Protein AF-R5J161-F1 (afdb_monomer)

Sequence (101 aa):
MKETLENVMLMGLGAMVMTSEKAKDLKEELLQKGEEAYKQGQALNEELKHNIKEKMKDNITVTVEKADLTKEELADKINELSEEDKKEILKLLKANKKKDA

Radius of gyration: 34.96 Å; Cα contacts (8 Å, |Δi|>4): 3; chains: 1; bounding box: 66×42×91 Å

Mean predicted aligned error: 19.28 Å

Foldseek 3Di:
DVVVVVVVVVVVVVVVVVCVVVVVVVVVVVVVVVVVVVVVVV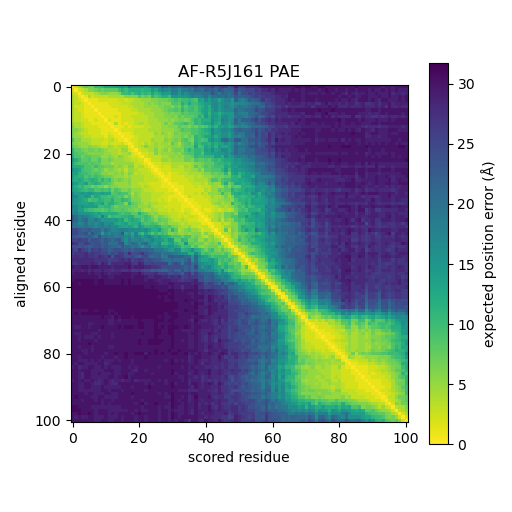VVVVVVVVVCVVVVVVPPPDDPPPCVVDPVNVVVVLVPDDPVVVVVVVVVVVVVVVVVD

Secondary structure (DSSP, 8-state):
-HHHHHHHHHHHHHHHHHHHHHHHHHHHHHHHHHHHHHHHHHHHHHHHHHHHHHHHHHS--S--------HHHHHHHHHHS-HHHHHHHHHHHHHHHTT--

pLDDT: mean 71.48, std 14.93, range [39.09, 92.31]

Structure (mmCIF, N/CA/C/O backbone):
data_AF-R5J161-F1
#
_entry.id   AF-R5J161-F1
#
loop_
_atom_site.group_PDB
_atom_site.id
_atom_site.type_symbol
_atom_site.label_atom_id
_atom_site.label_alt_id
_atom_site.label_comp_id
_atom_site.label_asym_id
_atom_site.label_entity_id
_atom_site.label_seq_id
_atom_site.pdbx_PDB_ins_code
_atom_site.Cartn_x
_atom_site.Cartn_y
_atom_site.Cartn_z
_atom_site.occupancy
_atom_site.B_iso_or_equiv
_atom_site.auth_seq_id
_atom_site.auth_comp_id
_atom_site.auth_asym_id
_atom_site.auth_atom_id
_atom_site.pdbx_PDB_model_num
ATOM 1 N N . MET A 1 1 ? 29.286 -10.929 -40.517 1.00 63.03 1 MET A N 1
ATOM 2 C CA . MET A 1 1 ? 29.217 -11.596 -39.192 1.00 63.03 1 MET A CA 1
ATOM 3 C C . MET A 1 1 ? 29.769 -10.727 -38.058 1.00 63.03 1 MET A C 1
ATOM 5 O O . MET A 1 1 ? 29.057 -10.580 -37.078 1.00 63.03 1 MET A O 1
ATOM 9 N N . LYS A 1 2 ? 30.968 -10.120 -38.160 1.00 70.94 2 LYS A N 1
ATOM 10 C CA . LYS A 1 2 ? 31.502 -9.228 -37.101 1.00 70.94 2 LYS A CA 1
ATOM 11 C C . LYS A 1 2 ? 30.647 -7.977 -36.835 1.00 70.94 2 LYS A C 1
ATOM 13 O O . LYS A 1 2 ? 30.324 -7.719 -35.685 1.00 70.94 2 LYS A O 1
ATOM 18 N N . GLU A 1 3 ? 30.214 -7.276 -37.883 1.00 72.94 3 GLU A N 1
ATOM 19 C CA . GLU A 1 3 ? 29.407 -6.046 -37.751 1.00 72.94 3 GLU A CA 1
ATOM 20 C C . GLU A 1 3 ? 28.065 -6.277 -37.043 1.00 72.94 3 GLU A C 1
ATOM 22 O O . GLU A 1 3 ? 27.586 -5.430 -36.303 1.00 72.94 3 GLU A O 1
ATOM 27 N N . THR A 1 4 ? 27.463 -7.457 -37.208 1.00 86.62 4 THR A N 1
ATOM 28 C CA . THR A 1 4 ? 26.209 -7.809 -36.531 1.00 86.62 4 THR A CA 1
ATOM 29 C C . THR A 1 4 ? 26.397 -7.931 -35.020 1.00 86.62 4 THR A C 1
ATOM 31 O O . THR A 1 4 ? 25.539 -7.485 -34.267 1.00 86.62 4 THR A O 1
ATOM 34 N N . LEU A 1 5 ? 27.515 -8.505 -34.565 1.00 90.12 5 LEU A N 1
ATOM 35 C CA . LEU A 1 5 ? 27.804 -8.639 -33.137 1.00 90.12 5 LEU A CA 1
ATOM 36 C C . LEU A 1 5 ? 28.129 -7.282 -32.503 1.00 90.12 5 LEU A C 1
ATOM 38 O O . LEU A 1 5 ? 27.630 -6.983 -31.422 1.00 90.12 5 LEU A O 1
ATOM 42 N N . GLU A 1 6 ? 28.916 -6.456 -33.193 1.00 90.06 6 GLU A N 1
ATOM 43 C CA . GLU A 1 6 ? 29.225 -5.088 -32.764 1.00 90.06 6 GLU A CA 1
ATOM 44 C C . GLU A 1 6 ? 27.950 -4.240 -32.658 1.00 90.06 6 GLU A C 1
ATOM 46 O O . GLU A 1 6 ? 27.709 -3.612 -31.628 1.00 90.06 6 GLU A O 1
ATOM 51 N N . ASN A 1 7 ? 27.060 -4.331 -33.649 1.00 92.31 7 ASN A N 1
ATOM 52 C CA . ASN A 1 7 ? 25.763 -3.659 -33.614 1.00 92.31 7 ASN A CA 1
ATOM 53 C C . ASN A 1 7 ? 24.873 -4.159 -32.468 1.00 92.31 7 ASN A C 1
ATOM 55 O O . ASN A 1 7 ? 24.248 -3.345 -31.797 1.00 92.31 7 ASN A O 1
ATOM 59 N N . VAL A 1 8 ? 24.834 -5.467 -32.189 1.00 91.56 8 VAL A N 1
ATOM 60 C CA . VAL A 1 8 ? 24.072 -6.017 -31.051 1.00 91.56 8 VAL A CA 1
ATOM 61 C C . VAL A 1 8 ? 24.637 -5.531 -29.714 1.00 91.56 8 VAL A C 1
ATOM 63 O O . VAL A 1 8 ? 23.867 -5.192 -28.817 1.00 91.56 8 VAL A O 1
ATOM 66 N N . MET A 1 9 ? 25.963 -5.442 -29.574 1.00 90.38 9 MET A N 1
ATOM 67 C CA . MET A 1 9 ? 26.591 -4.887 -28.371 1.00 90.38 9 MET A CA 1
ATOM 68 C C . MET A 1 9 ? 26.252 -3.403 -28.193 1.00 90.38 9 MET A C 1
ATOM 70 O O . MET A 1 9 ? 25.841 -3.002 -27.106 1.00 90.38 9 MET A O 1
ATOM 74 N N . LEU A 1 10 ? 26.348 -2.600 -29.256 1.00 92.19 10 LEU A N 1
ATOM 75 C CA . LEU A 1 10 ? 25.993 -1.177 -29.230 1.00 92.19 10 LEU A CA 1
ATOM 76 C C . LEU A 1 10 ? 24.505 -0.958 -28.925 1.00 92.19 10 LEU A C 1
ATOM 78 O O . LEU A 1 10 ? 24.162 -0.100 -28.114 1.00 92.19 10 LEU A O 1
ATOM 82 N N . MET A 1 11 ? 23.622 -1.773 -29.507 1.00 91.94 11 MET A N 1
ATOM 83 C CA . MET A 1 11 ? 22.191 -1.773 -29.191 1.00 91.94 11 MET A CA 1
ATOM 84 C C . MET A 1 11 ? 21.934 -2.155 -27.729 1.00 91.94 11 MET A C 1
ATOM 86 O O . MET A 1 11 ? 21.107 -1.525 -27.074 1.00 91.94 11 MET A O 1
ATOM 90 N N . GLY A 1 12 ? 22.661 -3.141 -27.194 1.00 91.44 12 GLY A N 1
ATOM 91 C CA . GLY A 1 12 ? 22.580 -3.534 -25.787 1.00 91.44 12 GLY A CA 1
ATOM 92 C C . GLY A 1 12 ? 22.994 -2.410 -24.835 1.00 91.44 12 GLY A C 1
ATOM 93 O O . GLY A 1 12 ? 22.298 -2.148 -23.855 1.00 91.44 12 GLY A O 1
ATOM 94 N N . LEU A 1 13 ? 24.075 -1.692 -25.153 1.00 89.38 13 LEU A N 1
ATOM 95 C CA . LEU A 1 13 ? 24.510 -0.519 -24.388 1.00 89.38 13 LEU A CA 1
ATOM 96 C C . LEU A 1 13 ? 23.486 0.623 -24.470 1.00 89.38 13 LEU A C 1
ATOM 98 O O . LEU A 1 13 ? 23.128 1.196 -23.442 1.00 89.38 13 LEU A O 1
ATOM 102 N N . GLY A 1 14 ? 22.957 0.906 -25.664 1.00 87.00 14 GLY A N 1
ATOM 103 C CA . GLY A 1 14 ? 21.903 1.904 -25.858 1.00 87.00 14 GLY A CA 1
ATOM 104 C C . GLY A 1 14 ? 20.629 1.583 -25.069 1.00 87.00 14 GLY A C 1
ATOM 105 O O . GLY A 1 14 ? 20.075 2.459 -24.407 1.00 87.00 14 GLY A O 1
ATOM 106 N N . ALA A 1 15 ? 20.203 0.317 -25.056 1.00 89.12 15 ALA A N 1
ATOM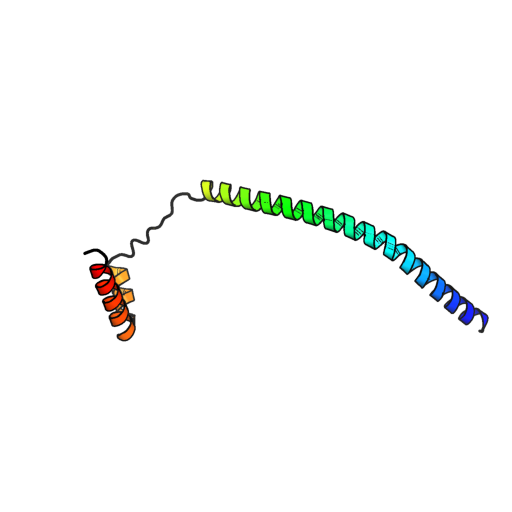 107 C CA . ALA A 1 15 ? 19.039 -0.138 -24.297 1.00 89.12 15 ALA A CA 1
ATOM 108 C C . ALA A 1 15 ? 19.218 0.026 -22.778 1.00 89.12 15 ALA A C 1
ATOM 110 O O . ALA A 1 15 ? 18.272 0.408 -22.086 1.00 89.12 15 ALA A O 1
ATOM 111 N N . MET A 1 16 ? 20.422 -0.223 -22.250 1.00 84.00 16 MET A N 1
ATOM 112 C CA . MET A 1 16 ? 20.722 -0.023 -20.827 1.00 84.00 16 MET A CA 1
ATOM 113 C C . MET A 1 16 ? 20.696 1.453 -20.434 1.00 84.00 16 MET A C 1
ATOM 115 O O . MET A 1 16 ? 20.096 1.794 -19.415 1.00 84.00 16 MET A O 1
ATOM 119 N N . VAL A 1 17 ? 21.299 2.332 -21.243 1.00 85.75 17 VAL A N 1
ATOM 120 C CA . VAL A 1 17 ? 21.259 3.784 -21.001 1.00 85.75 17 VAL A CA 1
ATOM 121 C C . VAL A 1 17 ? 19.816 4.279 -21.030 1.00 85.75 17 VAL A C 1
ATOM 123 O O . VAL A 1 17 ? 19.371 4.896 -20.068 1.00 85.75 17 VAL A O 1
ATOM 126 N N . MET A 1 18 ? 19.050 3.907 -22.058 1.00 78.12 18 MET A N 1
ATOM 127 C CA . MET A 1 18 ? 17.655 4.329 -22.210 1.00 78.12 18 MET A CA 1
ATOM 128 C C . MET A 1 18 ? 16.757 3.810 -21.073 1.00 78.12 18 MET A C 1
ATOM 130 O O . MET A 1 18 ? 15.826 4.494 -20.647 1.00 78.12 18 MET A O 1
ATOM 134 N N . THR A 1 19 ? 17.045 2.611 -20.556 1.00 81.38 19 THR A N 1
ATOM 135 C CA . THR A 1 19 ? 16.356 2.041 -19.388 1.00 81.38 19 THR A CA 1
ATOM 136 C C . THR A 1 19 ? 16.732 2.785 -18.109 1.00 81.38 19 THR A C 1
ATOM 138 O O . THR A 1 19 ? 15.857 3.068 -17.300 1.00 81.38 19 THR A O 1
ATOM 141 N N . SER A 1 20 ? 18.008 3.134 -17.926 1.00 76.19 20 SER A N 1
ATOM 142 C CA . SER A 1 20 ? 18.489 3.897 -16.767 1.00 76.19 20 SER A CA 1
ATOM 143 C C . SER A 1 20 ? 17.923 5.321 -16.734 1.00 76.19 20 SER A C 1
ATOM 145 O O . SER A 1 20 ? 17.464 5.779 -15.688 1.00 76.19 20 SER A O 1
ATOM 147 N N . GLU A 1 21 ? 17.889 6.003 -17.883 1.00 76.50 21 GLU A N 1
ATOM 148 C CA . GLU A 1 21 ? 17.291 7.335 -18.021 1.00 76.50 21 GLU A CA 1
ATOM 149 C C . GLU A 1 21 ? 15.791 7.295 -17.714 1.00 76.50 21 GLU A C 1
ATOM 151 O O . GLU A 1 21 ? 15.333 7.981 -16.802 1.00 76.50 21 GLU A O 1
ATOM 156 N N . LYS A 1 22 ? 15.038 6.398 -18.366 1.00 78.31 22 LYS A N 1
ATOM 157 C CA . LYS A 1 22 ? 13.603 6.234 -18.087 1.00 78.31 22 LYS A CA 1
ATOM 158 C C . LYS A 1 22 ? 13.316 5.785 -16.652 1.00 78.31 22 LYS A C 1
ATOM 160 O O . LYS A 1 22 ? 12.264 6.123 -16.121 1.00 78.31 22 LYS A O 1
ATOM 165 N N . ALA A 1 23 ? 14.214 5.035 -16.011 1.00 73.19 23 ALA A N 1
ATOM 166 C CA . ALA A 1 23 ? 14.030 4.580 -14.633 1.00 73.19 23 ALA A CA 1
ATOM 167 C C . ALA A 1 23 ? 14.102 5.724 -13.611 1.00 73.19 23 ALA A C 1
ATOM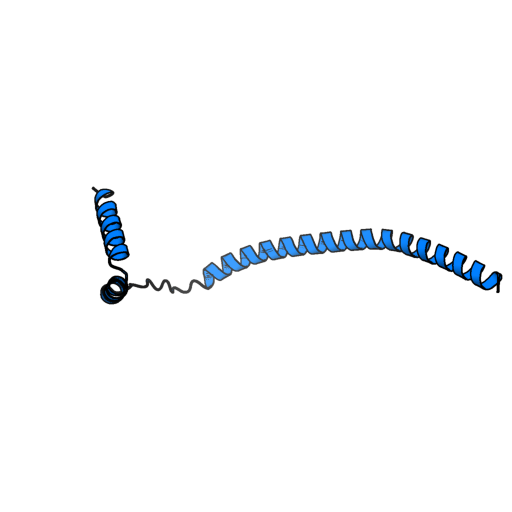 169 O O . ALA A 1 23 ? 13.434 5.644 -12.579 1.00 73.19 23 ALA A O 1
ATOM 170 N N . LYS A 1 24 ? 14.880 6.784 -13.873 1.00 76.69 24 LYS A N 1
ATOM 171 C CA . LYS A 1 24 ? 14.900 7.973 -13.005 1.00 76.69 24 LYS A CA 1
ATOM 172 C C . LYS A 1 24 ? 13.587 8.741 -13.079 1.00 76.69 24 LYS A C 1
ATOM 174 O O . LYS A 1 24 ? 12.988 8.982 -12.035 1.00 76.69 24 LYS A O 1
ATOM 179 N N . ASP A 1 25 ? 13.125 9.035 -14.287 1.00 80.12 25 ASP A N 1
ATOM 180 C CA . ASP A 1 25 ? 11.878 9.776 -14.493 1.00 80.12 25 ASP A CA 1
ATOM 181 C C . ASP A 1 25 ? 10.680 8.989 -13.938 1.00 80.12 25 ASP A C 1
ATOM 183 O O . ASP A 1 25 ? 9.844 9.523 -13.210 1.00 80.12 25 ASP A O 1
ATOM 187 N N . LEU A 1 26 ? 10.654 7.673 -14.180 1.00 80.00 26 LEU A N 1
ATOM 188 C CA . LEU A 1 26 ? 9.620 6.788 -13.646 1.00 80.00 26 LEU A CA 1
ATOM 189 C C . LEU A 1 26 ? 9.631 6.741 -12.112 1.00 80.00 26 LEU A C 1
ATOM 191 O O . LEU A 1 26 ? 8.575 6.652 -11.493 1.00 80.00 26 LEU A O 1
ATOM 195 N N . LYS A 1 27 ? 10.807 6.799 -11.476 1.00 77.62 27 LYS A N 1
ATOM 196 C CA . LYS A 1 27 ? 10.914 6.815 -10.011 1.00 77.62 27 LYS A CA 1
ATOM 197 C C . LYS A 1 27 ? 10.257 8.060 -9.420 1.00 77.62 27 LYS A C 1
ATOM 199 O O . LYS A 1 27 ? 9.558 7.942 -8.416 1.00 77.62 27 LYS A O 1
ATOM 204 N N . GLU A 1 28 ? 10.492 9.229 -10.006 1.00 84.44 28 GLU A N 1
ATOM 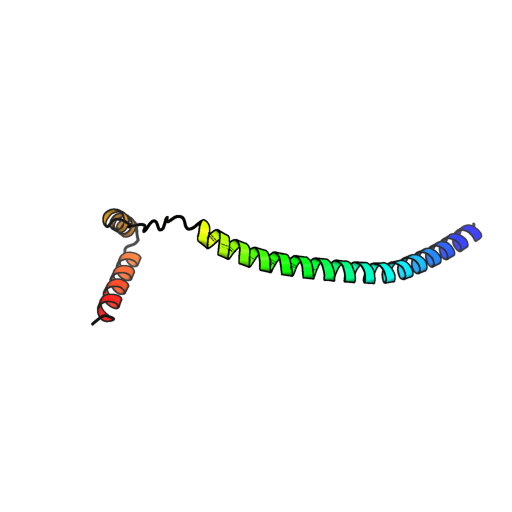205 C CA . GLU A 1 28 ? 9.888 10.479 -9.532 1.00 84.44 28 GLU A CA 1
ATOM 206 C C . GLU A 1 28 ? 8.371 10.484 -9.748 1.00 84.44 28 GLU A C 1
ATOM 208 O O . GLU A 1 28 ? 7.629 10.830 -8.830 1.00 84.44 28 GLU A O 1
ATOM 213 N N . GLU A 1 29 ? 7.898 9.995 -10.897 1.00 82.81 29 GLU A N 1
ATOM 214 C CA . GLU A 1 29 ? 6.464 9.862 -11.179 1.00 82.81 29 GLU A CA 1
ATOM 215 C C . GLU A 1 29 ? 5.774 8.883 -10.210 1.00 82.81 29 GLU 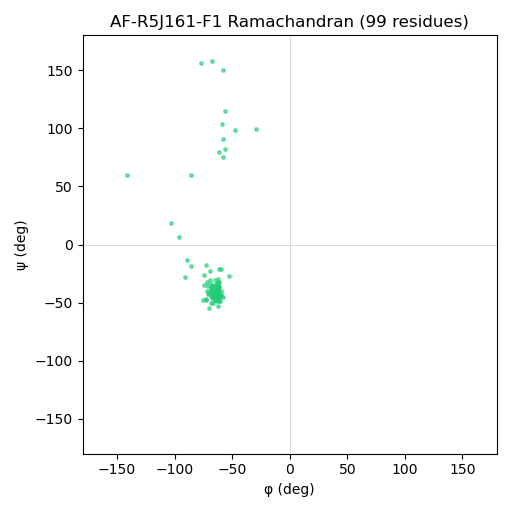A C 1
ATOM 217 O O . GLU A 1 29 ? 4.687 9.161 -9.700 1.00 82.81 29 GLU A O 1
ATOM 222 N N . LEU A 1 30 ? 6.409 7.744 -9.909 1.00 84.56 30 LEU A N 1
ATOM 223 C CA . LEU A 1 30 ? 5.901 6.777 -8.932 1.00 84.56 30 LEU A CA 1
ATOM 224 C C . LEU A 1 30 ? 5.905 7.339 -7.508 1.00 84.56 30 LEU A C 1
ATOM 226 O O . LEU A 1 30 ? 4.983 7.049 -6.747 1.00 84.56 30 LEU A O 1
ATOM 230 N N . LEU A 1 31 ? 6.909 8.141 -7.146 1.00 85.38 31 LEU A N 1
ATOM 231 C CA . LEU A 1 31 ? 6.960 8.809 -5.848 1.00 85.38 31 LEU A CA 1
ATOM 232 C C . LEU A 1 31 ? 5.812 9.814 -5.712 1.00 85.38 31 LEU A C 1
ATOM 234 O O . LEU A 1 31 ? 5.083 9.759 -4.727 1.00 85.38 31 LEU A O 1
ATOM 238 N N . GLN A 1 32 ? 5.592 10.662 -6.720 1.00 84.81 32 GLN A N 1
ATOM 239 C CA . GLN A 1 32 ? 4.483 11.620 -6.727 1.00 84.81 32 GLN A CA 1
ATOM 240 C C . GLN A 1 32 ? 3.121 10.920 -6.668 1.00 84.81 32 GLN A C 1
ATOM 242 O O . GLN A 1 32 ? 2.307 11.236 -5.801 1.00 84.81 32 GLN A O 1
ATOM 247 N N . LYS A 1 33 ? 2.891 9.906 -7.514 1.00 86.94 33 LYS A N 1
ATOM 248 C CA . LYS A 1 33 ? 1.645 9.119 -7.482 1.00 86.94 33 LYS A CA 1
ATOM 249 C C . LYS A 1 33 ? 1.454 8.393 -6.153 1.00 86.94 33 LYS A C 1
ATOM 251 O O . LYS A 1 33 ? 0.330 8.287 -5.672 1.00 86.94 33 LYS A O 1
ATOM 256 N N . GLY A 1 34 ? 2.535 7.900 -5.551 1.00 87.69 34 GLY A N 1
ATOM 257 C CA . GLY A 1 34 ? 2.514 7.272 -4.233 1.00 87.69 34 GLY A CA 1
ATOM 258 C C . GLY A 1 34 ? 2.153 8.257 -3.122 1.00 87.69 34 GLY A C 1
ATOM 259 O O . GLY A 1 34 ? 1.320 7.939 -2.278 1.00 87.69 34 GLY A O 1
ATOM 260 N N . GLU A 1 35 ? 2.723 9.462 -3.140 1.00 86.06 35 GLU A N 1
ATOM 261 C CA . GLU A 1 35 ? 2.385 10.531 -2.195 1.00 86.06 35 GLU A CA 1
ATOM 262 C C . GLU A 1 35 ? 0.932 10.998 -2.342 1.00 86.06 35 GLU A C 1
ATOM 264 O O . GLU A 1 35 ? 0.244 11.187 -1.337 1.00 86.06 35 GLU A O 1
ATOM 269 N N . GLU A 1 36 ? 0.440 11.156 -3.572 1.00 83.19 36 GLU A N 1
ATOM 270 C CA . GLU A 1 36 ? -0.960 11.494 -3.845 1.00 83.19 36 GLU A CA 1
ATOM 271 C C . GLU A 1 36 ? -1.905 10.390 -3.370 1.00 83.19 36 GLU A C 1
ATOM 273 O O . GLU A 1 36 ? -2.853 10.672 -2.637 1.00 83.19 36 GLU A O 1
ATOM 278 N N . ALA A 1 37 ? -1.617 9.130 -3.709 1.00 84.88 37 ALA A N 1
ATOM 279 C CA . ALA A 1 37 ? -2.406 7.983 -3.271 1.00 84.88 37 ALA A CA 1
ATOM 280 C C . ALA A 1 37 ? -2.373 7.810 -1.745 1.00 84.88 37 ALA A C 1
ATOM 282 O O . ALA A 1 37 ? -3.388 7.460 -1.146 1.00 84.88 37 ALA A O 1
ATOM 283 N N . TYR A 1 38 ? -1.242 8.095 -1.094 1.00 86.69 38 TYR A N 1
ATOM 284 C CA . TYR A 1 38 ? -1.131 8.067 0.363 1.00 86.69 38 TYR A CA 1
ATOM 285 C C . TYR A 1 38 ? -1.979 9.163 1.010 1.00 86.69 38 TYR A C 1
ATOM 287 O O . TYR A 1 38 ? -2.741 8.877 1.930 1.00 86.69 38 TYR A O 1
ATOM 295 N N . LYS A 1 39 ? -1.907 10.402 0.507 1.00 79.69 39 LYS A N 1
ATOM 296 C CA . LYS A 1 39 ? -2.736 11.516 0.997 1.00 79.69 39 LYS A CA 1
ATOM 297 C C . LYS A 1 39 ? -4.225 11.244 0.783 1.00 79.69 39 LYS A C 1
ATOM 299 O O . LYS A 1 39 ? -5.014 11.445 1.702 1.00 79.69 39 LYS A O 1
ATOM 304 N N . GLN A 1 40 ? -4.605 10.740 -0.391 1.00 71.50 40 GLN A N 1
ATOM 305 C CA . GLN A 1 40 ? -5.982 10.337 -0.690 1.00 71.50 40 GLN A CA 1
ATOM 306 C C . GLN A 1 40 ? -6.438 9.175 0.201 1.00 71.50 40 GLN A C 1
ATOM 308 O O . GLN A 1 40 ? -7.546 9.206 0.722 1.00 71.50 40 GLN A O 1
ATOM 313 N N . GLY A 1 41 ? -5.582 8.179 0.440 1.00 79.19 41 GLY A N 1
ATOM 314 C CA . GLY A 1 41 ? -5.870 7.061 1.337 1.00 79.19 41 GLY A CA 1
ATOM 315 C C . GLY A 1 41 ? -5.984 7.485 2.803 1.00 79.19 41 GLY A C 1
ATOM 316 O O . GLY A 1 41 ? -6.831 6.967 3.529 1.00 79.19 41 GLY A O 1
ATOM 317 N N . GLN A 1 42 ? -5.177 8.455 3.238 1.00 77.44 42 GLN A N 1
ATOM 318 C CA . GLN A 1 42 ? -5.259 9.042 4.573 1.00 77.44 42 GLN A CA 1
ATOM 319 C C . GLN A 1 42 ? -6.570 9.813 4.747 1.00 77.44 42 GLN A C 1
ATOM 321 O O . GLN A 1 42 ? -7.296 9.533 5.699 1.00 77.44 42 GLN 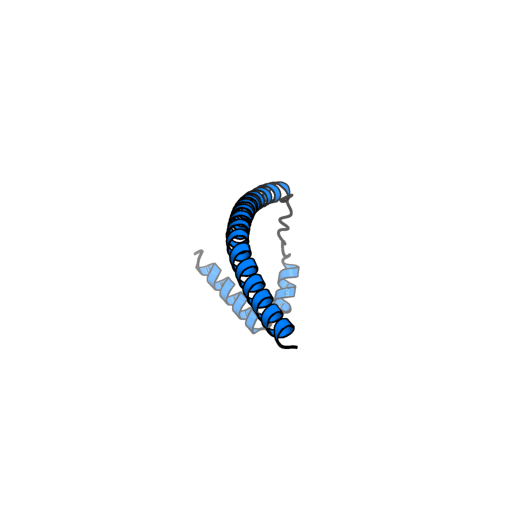A O 1
ATOM 326 N N . ALA A 1 43 ? -6.904 10.700 3.805 1.00 71.19 43 ALA A N 1
ATOM 327 C CA . ALA A 1 43 ? -8.164 11.439 3.806 1.00 71.19 43 ALA A CA 1
ATOM 328 C C . ALA A 1 43 ? -9.374 10.491 3.764 1.00 71.19 43 ALA A C 1
ATOM 330 O O . ALA A 1 43 ? -10.282 10.625 4.577 1.00 71.19 43 ALA A O 1
ATOM 331 N N . LEU A 1 44 ? -9.343 9.458 2.912 1.00 60.88 44 LEU A N 1
ATOM 332 C CA . LEU A 1 44 ? -10.396 8.444 2.843 1.00 60.88 44 LEU A CA 1
ATOM 333 C C . LEU A 1 44 ? -10.523 7.658 4.153 1.00 60.88 44 LEU A C 1
ATOM 335 O O . LEU A 1 44 ? -11.633 7.330 4.547 1.00 60.88 44 LEU A O 1
ATOM 339 N N . ASN A 1 45 ? -9.426 7.351 4.851 1.00 74.56 45 ASN A N 1
ATOM 340 C CA . ASN A 1 45 ? -9.469 6.664 6.147 1.00 74.56 45 ASN A CA 1
ATOM 341 C C . ASN A 1 45 ? -10.006 7.569 7.269 1.00 74.56 45 ASN A C 1
ATOM 343 O O . ASN A 1 45 ? -10.704 7.096 8.167 1.00 74.56 45 ASN A O 1
ATOM 347 N N . GLU A 1 46 ? -9.701 8.868 7.234 1.00 71.56 46 GLU A N 1
ATOM 348 C CA . GLU A 1 46 ? -10.278 9.854 8.153 1.00 71.56 46 GLU A CA 1
ATOM 349 C C . GLU A 1 46 ? -11.773 10.058 7.893 1.00 71.56 46 GLU A C 1
ATOM 351 O O . GLU A 1 46 ? -12.569 9.994 8.833 1.00 71.56 46 GLU A O 1
ATOM 356 N N . GLU A 1 47 ? -12.173 10.176 6.628 1.00 60.78 47 GLU A N 1
ATOM 357 C CA . GLU A 1 47 ? -13.575 10.197 6.215 1.00 60.78 47 GLU A CA 1
ATOM 358 C C . GLU A 1 47 ? -14.280 8.885 6.548 1.00 60.78 47 GLU A C 1
ATOM 360 O O . GLU A 1 47 ? -15.406 8.911 7.026 1.00 60.78 47 GLU A O 1
ATOM 365 N N . LEU A 1 48 ? -13.643 7.722 6.387 1.00 62.78 48 LEU A N 1
ATOM 366 C CA . LEU A 1 48 ? -14.224 6.437 6.777 1.00 62.78 48 LEU A CA 1
ATOM 367 C C . LEU A 1 48 ? -14.451 6.382 8.292 1.00 62.78 48 LEU A C 1
ATOM 369 O O . LEU A 1 48 ? -15.509 5.951 8.741 1.00 62.78 48 LEU A O 1
ATOM 373 N N . LYS A 1 49 ? -13.496 6.863 9.098 1.00 62.34 49 LYS A N 1
ATOM 374 C CA . LYS A 1 49 ? -13.650 6.962 10.559 1.00 62.34 49 LYS A CA 1
ATOM 375 C C . LYS A 1 49 ? -14.759 7.934 10.958 1.00 62.34 49 LYS A C 1
ATOM 377 O O . LYS A 1 49 ? -15.436 7.685 11.957 1.00 62.34 49 LYS A O 1
ATOM 382 N N . HIS A 1 50 ? -14.959 9.010 10.201 1.00 61.72 50 HIS A N 1
ATOM 383 C CA . HIS A 1 50 ? -16.057 9.948 10.422 1.00 61.72 50 HIS A CA 1
ATOM 384 C C . HIS A 1 50 ? -17.407 9.346 9.998 1.00 61.72 50 HIS A C 1
ATOM 386 O O . HIS A 1 50 ? -18.337 9.311 10.797 1.00 61.72 50 HIS A O 1
ATOM 392 N N . ASN A 1 51 ? -17.470 8.733 8.814 1.00 56.47 51 ASN A N 1
ATOM 393 C CA . ASN A 1 51 ? -18.634 8.044 8.259 1.00 56.47 51 ASN A CA 1
ATOM 394 C C . ASN A 1 51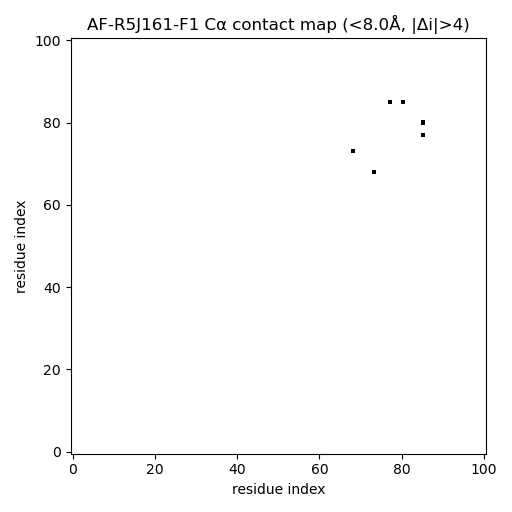 ? -19.064 6.839 9.102 1.00 56.47 51 ASN A C 1
ATOM 396 O O . ASN A 1 51 ? -20.252 6.564 9.194 1.00 56.47 51 ASN A O 1
ATOM 400 N N . ILE A 1 52 ? -18.137 6.123 9.746 1.00 54.09 52 ILE A N 1
ATOM 401 C CA . ILE A 1 52 ? -18.472 5.055 10.699 1.00 54.09 52 ILE A CA 1
ATOM 402 C C . ILE 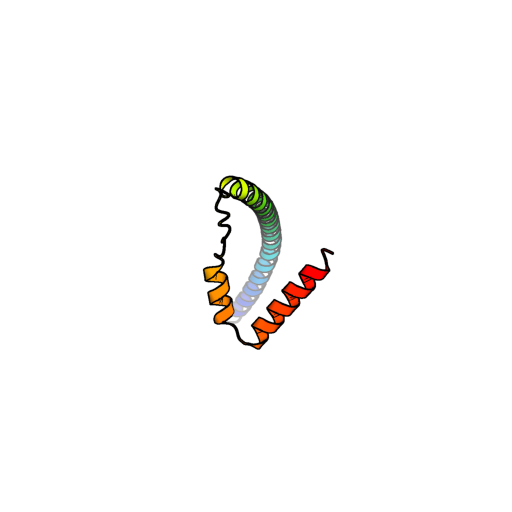A 1 52 ? -19.027 5.651 11.994 1.00 54.09 52 ILE A C 1
ATOM 404 O O . ILE A 1 52 ? -19.990 5.115 12.524 1.00 54.09 52 ILE A O 1
ATOM 408 N N . LYS A 1 53 ? -18.479 6.762 12.505 1.00 53.47 53 LYS A N 1
ATOM 409 C CA . LYS A 1 53 ? -19.025 7.422 13.705 1.00 53.47 53 LYS A CA 1
ATOM 410 C C . LYS A 1 53 ? -20.403 8.044 13.461 1.00 53.47 53 LYS A C 1
ATOM 412 O O . LYS A 1 53 ? -21.232 7.995 14.364 1.00 53.47 53 LYS A O 1
ATOM 417 N N . GLU A 1 54 ? -20.661 8.588 12.273 1.00 52.81 54 GLU A N 1
ATOM 418 C CA . GLU A 1 54 ? -21.992 9.062 11.866 1.00 52.81 54 GLU A CA 1
ATOM 419 C C . GLU A 1 54 ? -22.947 7.896 11.581 1.00 52.81 54 GLU A C 1
ATOM 421 O O . GLU A 1 54 ? -24.023 7.840 12.168 1.00 52.81 54 GLU A O 1
ATOM 426 N N . LYS A 1 55 ? -22.539 6.877 10.810 1.00 50.41 55 LYS A N 1
ATOM 427 C CA . LYS A 1 55 ? -23.393 5.704 10.551 1.00 50.41 55 LYS A CA 1
ATOM 428 C C . LYS A 1 55 ? -23.604 4.809 11.770 1.00 50.41 55 LYS A C 1
ATOM 430 O O . LYS A 1 55 ? -24.600 4.103 11.806 1.00 50.41 55 LYS A O 1
ATOM 435 N N . MET A 1 56 ? -22.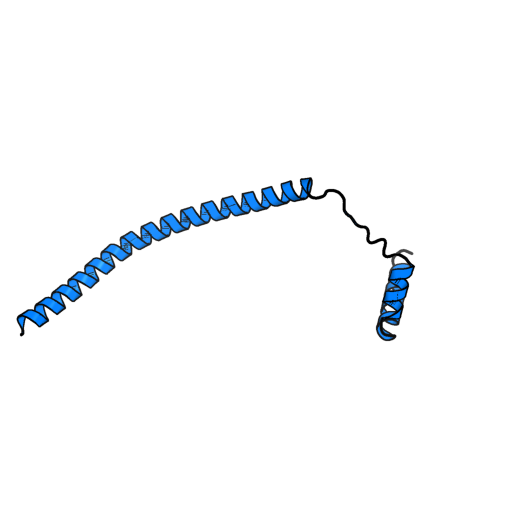735 4.830 12.780 1.00 49.44 56 MET A N 1
ATOM 436 C CA . MET A 1 56 ? -23.024 4.209 14.080 1.00 49.44 56 MET A CA 1
ATOM 437 C C . MET A 1 56 ? -24.013 5.037 14.905 1.00 49.44 56 MET A C 1
ATOM 439 O O . MET A 1 56 ? -24.726 4.462 15.715 1.00 49.44 56 MET A O 1
ATOM 443 N N . LYS A 1 57 ? -24.101 6.359 14.708 1.00 51.19 57 LYS A N 1
ATOM 444 C CA . LYS A 1 57 ? -25.147 7.168 15.351 1.00 51.19 57 LYS A CA 1
ATOM 445 C C . LYS A 1 57 ? -26.519 6.953 14.707 1.00 51.19 57 LYS A C 1
ATOM 447 O O . LYS A 1 57 ? -27.493 6.905 15.448 1.00 51.19 57 LYS A O 1
ATOM 452 N N . ASP A 1 58 ? -26.583 6.734 13.393 1.00 48.38 58 ASP A N 1
ATOM 453 C CA . ASP A 1 58 ? -27.858 6.513 12.689 1.00 48.38 58 ASP A CA 1
ATOM 454 C C . ASP A 1 58 ? -28.288 5.033 12.596 1.00 48.38 58 ASP A C 1
ATOM 456 O O . ASP A 1 58 ? -29.484 4.744 12.606 1.00 48.38 58 ASP A O 1
ATOM 460 N N . ASN A 1 59 ? -27.355 4.068 12.589 1.00 44.78 59 ASN A N 1
ATOM 461 C CA . ASN A 1 59 ? -27.684 2.631 12.588 1.00 44.78 59 ASN A CA 1
ATOM 462 C C . ASN A 1 59 ? -27.681 1.975 13.976 1.00 44.78 59 ASN A C 1
ATOM 464 O O . ASN A 1 59 ? -27.926 0.774 14.063 1.00 44.78 59 ASN A O 1
ATOM 468 N N . ILE A 1 60 ? -27.516 2.727 15.070 1.00 45.22 60 ILE A N 1
ATOM 469 C CA . ILE A 1 60 ? -28.082 2.297 16.361 1.00 45.22 60 ILE A CA 1
ATOM 470 C C . ILE A 1 60 ? -29.536 2.786 16.395 1.00 45.22 60 ILE A C 1
ATOM 472 O O . ILE A 1 60 ? -29.982 3.520 17.272 1.00 45.22 60 ILE A O 1
ATOM 476 N N . THR A 1 61 ? -30.314 2.314 15.417 1.00 39.09 61 THR A N 1
ATOM 477 C CA . THR A 1 61 ? -31.667 1.896 15.751 1.00 39.09 61 THR A CA 1
ATOM 478 C C . THR A 1 61 ? -31.491 0.852 16.836 1.00 39.09 61 THR A C 1
ATOM 480 O O . THR A 1 61 ? -30.843 -0.171 16.640 1.00 39.09 61 THR A O 1
ATOM 483 N N . VAL A 1 62 ? -31.986 1.200 18.014 1.00 48.84 62 VAL A N 1
ATOM 484 C CA . VAL A 1 62 ? -32.159 0.357 19.185 1.00 48.84 62 VAL A CA 1
ATOM 485 C C . VAL A 1 62 ? -32.400 -1.102 18.787 1.00 48.84 62 VAL A C 1
ATOM 487 O O . VAL A 1 62 ? -33.502 -1.514 18.450 1.00 48.84 62 VAL A O 1
ATOM 490 N N . THR A 1 63 ? -31.349 -1.902 18.850 1.00 40.06 63 THR A N 1
ATOM 491 C CA . THR A 1 63 ? -31.431 -3.315 19.214 1.00 40.06 63 THR A CA 1
ATOM 492 C C . THR A 1 63 ? -30.211 -3.603 20.068 1.00 40.06 63 THR A C 1
ATOM 494 O O . THR A 1 63 ? -29.380 -4.464 19.814 1.00 40.06 63 THR A O 1
ATOM 497 N N . VAL A 1 64 ? -30.143 -2.865 21.179 1.00 45.72 64 VAL A N 1
ATOM 498 C CA . VAL A 1 64 ? -29.827 -3.532 22.434 1.00 45.72 64 VAL A CA 1
ATOM 499 C C . VAL A 1 64 ? -30.973 -4.523 22.637 1.00 45.72 64 VAL A C 1
ATOM 501 O O . VAL A 1 64 ? -31.913 -4.270 23.387 1.00 45.72 64 VAL A O 1
ATOM 504 N N . GLU A 1 65 ? -30.906 -5.661 21.945 1.00 41.41 65 GLU A N 1
ATOM 505 C CA . GLU A 1 65 ? -31.279 -6.897 22.595 1.00 41.41 65 GLU A CA 1
ATOM 506 C C . GLU A 1 65 ? -30.331 -6.938 23.791 1.00 41.41 65 GLU A C 1
ATOM 508 O O . GLU A 1 65 ? -29.197 -7.413 23.740 1.00 41.41 65 GLU A O 1
ATOM 513 N N . LYS A 1 66 ? -30.801 -6.379 24.911 1.00 43.72 66 LYS A N 1
ATOM 514 C CA . LYS A 1 66 ? -30.646 -7.108 26.148 1.00 43.72 66 LYS A CA 1
ATOM 515 C C . LYS A 1 66 ? -31.137 -8.484 25.739 1.00 43.72 66 LYS A C 1
ATOM 517 O O . LYS A 1 66 ? -32.336 -8.701 25.609 1.00 43.72 66 LYS A O 1
ATOM 522 N N . ALA A 1 67 ? -30.206 -9.380 25.439 1.00 44.47 67 ALA A N 1
ATOM 523 C CA . ALA A 1 67 ? -30.417 -10.753 25.792 1.00 44.47 67 ALA A CA 1
ATOM 524 C C . ALA A 1 67 ? -30.653 -10.675 27.302 1.00 44.47 67 ALA A C 1
ATOM 526 O O . ALA A 1 67 ? -29.728 -10.788 28.106 1.00 44.47 67 ALA A O 1
ATOM 527 N N . ASP A 1 68 ? -31.895 -10.359 27.678 1.00 49.38 68 ASP A N 1
ATOM 528 C CA . ASP A 1 68 ? -32.529 -10.846 28.875 1.00 49.38 68 ASP A CA 1
ATOM 529 C C . ASP A 1 68 ? -32.457 -12.353 28.680 1.00 49.38 68 ASP A C 1
ATOM 531 O O . ASP A 1 68 ? -33.407 -12.979 28.226 1.00 49.38 68 ASP A O 1
ATOM 535 N N . LEU A 1 69 ? -31.252 -12.906 28.885 1.00 53.31 69 LEU A N 1
ATOM 536 C CA . LEU A 1 69 ? -31.022 -14.327 28.918 1.00 53.31 69 LEU A CA 1
ATOM 537 C C . LEU A 1 69 ? -31.935 -14.737 30.054 1.00 53.31 69 LEU A C 1
ATOM 539 O O . LEU A 1 69 ? -31.711 -14.372 31.216 1.00 53.31 69 LEU A O 1
ATOM 543 N N . THR A 1 70 ? -33.069 -15.312 29.677 1.00 57.59 70 THR A N 1
ATOM 544 C CA . THR A 1 70 ? -34.124 -15.598 30.630 1.00 57.59 70 THR A CA 1
ATOM 545 C C . THR A 1 70 ? -33.516 -16.500 31.696 1.00 57.59 70 THR A C 1
ATOM 547 O O . THR A 1 70 ? -32.557 -17.240 31.448 1.00 57.59 70 THR A O 1
ATOM 550 N N . LYS A 1 71 ? -34.014 -16.420 32.935 1.00 61.47 71 LYS A N 1
ATOM 551 C CA . LYS A 1 71 ? -33.490 -17.265 34.026 1.00 61.47 71 LYS A CA 1
ATOM 552 C C . LYS A 1 71 ? -33.483 -18.751 33.635 1.00 61.47 71 LYS A C 1
ATOM 554 O O . LYS A 1 71 ? -32.656 -19.500 34.140 1.00 61.47 71 LYS A O 1
ATOM 559 N N . GLU A 1 72 ? -34.383 -19.123 32.731 1.00 64.25 72 GLU A N 1
ATOM 560 C CA . GLU A 1 72 ? -34.554 -20.437 32.119 1.00 64.25 72 GLU A CA 1
ATOM 561 C C . GLU A 1 72 ? -33.401 -20.773 31.154 1.00 64.25 72 GLU A C 1
ATOM 563 O O . GLU A 1 72 ? -32.681 -21.734 31.401 1.00 64.25 72 GLU A O 1
ATOM 568 N N . GLU A 1 73 ? -33.103 -19.932 30.157 1.00 64.62 73 GLU A N 1
ATOM 569 C CA . GLU A 1 73 ? -31.986 -20.170 29.220 1.00 64.62 73 GLU A CA 1
ATOM 570 C C . GLU A 1 73 ? -30.601 -20.132 29.885 1.00 64.62 73 GLU A C 1
ATOM 572 O O . GLU A 1 73 ? -29.664 -20.816 29.462 1.00 64.62 73 GLU A O 1
ATOM 577 N N . LEU A 1 74 ? -30.451 -19.328 30.943 1.00 68.50 74 LEU A N 1
ATOM 578 C CA . LEU A 1 74 ? -29.258 -19.345 31.791 1.00 68.50 74 LEU A CA 1
ATOM 579 C C . LEU A 1 74 ? -29.133 -20.668 32.552 1.00 68.50 74 LEU A C 1
ATOM 581 O O . LEU A 1 74 ? -28.027 -21.192 32.672 1.00 68.50 74 LEU A O 1
ATOM 585 N N . ALA A 1 75 ? -30.240 -21.198 33.077 1.00 70.94 75 ALA A N 1
ATOM 586 C CA . ALA A 1 75 ? -30.243 -22.453 33.820 1.00 70.94 75 ALA A CA 1
ATOM 587 C C . ALA A 1 75 ? -29.909 -23.646 32.916 1.00 70.94 75 ALA A C 1
ATOM 589 O O . ALA A 1 75 ? -29.122 -24.501 33.322 1.00 70.94 75 ALA A O 1
ATOM 590 N N . ASP A 1 76 ? -30.427 -23.665 31.688 1.00 76.44 76 ASP A N 1
ATOM 591 C CA . ASP A 1 76 ? -30.145 -24.727 30.718 1.00 76.44 76 ASP A CA 1
ATOM 592 C C . ASP A 1 76 ? -28.665 -24.751 30.325 1.00 76.44 76 ASP A C 1
ATOM 594 O O . ASP A 1 76 ? -28.005 -25.780 30.473 1.00 76.44 76 ASP A O 1
ATOM 598 N N . LYS A 1 77 ? -28.088 -23.591 29.987 1.00 74.12 77 LYS A N 1
ATOM 599 C CA . LYS A 1 77 ? -26.648 -23.488 29.695 1.00 74.12 77 LYS A CA 1
ATOM 600 C C . LYS A 1 77 ? -25.774 -23.861 30.888 1.00 74.12 77 LYS A C 1
ATOM 602 O O . LYS A 1 77 ? -24.714 -24.447 30.707 1.00 74.12 77 LYS A O 1
ATOM 607 N N . ILE A 1 78 ? -26.193 -23.538 32.114 1.00 73.62 78 ILE A N 1
ATOM 608 C CA . ILE A 1 78 ? -25.465 -23.945 33.325 1.00 73.62 78 ILE A CA 1
ATOM 609 C C . ILE A 1 78 ? -25.552 -25.462 33.535 1.00 73.62 78 ILE A C 1
ATOM 611 O O . ILE A 1 78 ? -24.587 -26.054 34.014 1.00 73.62 78 ILE A O 1
ATOM 615 N N . ASN A 1 79 ? -26.665 -26.103 33.174 1.00 76.38 79 ASN A N 1
ATOM 616 C CA . ASN A 1 79 ? -26.829 -27.552 33.285 1.00 76.38 79 ASN A CA 1
ATOM 617 C C . ASN A 1 79 ? -26.008 -28.332 32.251 1.00 76.38 79 ASN A C 1
ATOM 619 O O . ASN A 1 79 ? -25.535 -29.419 32.583 1.00 76.38 79 ASN A O 1
ATOM 623 N N . GLU A 1 80 ? -25.801 -27.769 31.057 1.00 81.62 80 GLU A N 1
ATOM 624 C CA . GLU A 1 80 ? -24.951 -28.339 29.998 1.00 81.62 80 GLU A CA 1
ATOM 625 C C . GLU A 1 80 ? -23.443 -28.240 30.292 1.00 81.62 80 GLU A C 1
ATOM 627 O O . GLU A 1 80 ? -22.646 -28.960 29.689 1.00 81.62 80 GLU A O 1
ATOM 632 N N . LEU A 1 81 ? -23.034 -27.373 31.223 1.00 77.75 81 LEU A N 1
ATOM 633 C CA . LEU A 1 81 ? -21.635 -27.225 31.624 1.00 77.75 81 LEU A CA 1
ATOM 634 C C . LEU A 1 81 ? -21.159 -28.356 32.547 1.00 77.75 81 LEU A C 1
ATOM 636 O O . LEU A 1 81 ? -21.935 -28.997 33.264 1.00 77.75 81 LEU A O 1
ATOM 640 N N . SER A 1 82 ? -19.843 -28.571 32.560 1.00 77.00 82 SER A N 1
ATOM 641 C CA . SER A 1 82 ? -19.209 -29.584 33.400 1.00 77.00 82 SER A CA 1
ATOM 642 C C . SER A 1 82 ? -19.310 -29.240 34.896 1.00 77.00 82 SER A C 1
ATOM 644 O O . SER A 1 82 ? -19.471 -28.084 35.298 1.00 77.00 82 SER A O 1
ATOM 646 N N . GLU A 1 83 ? -19.188 -30.249 35.761 1.00 76.62 83 GLU A N 1
ATOM 647 C CA . GLU A 1 83 ? -19.222 -30.062 37.222 1.00 76.62 83 GLU A CA 1
ATOM 648 C C . GLU A 1 83 ? -18.086 -29.158 37.742 1.00 76.62 83 GLU A C 1
ATOM 650 O O . GLU A 1 83 ? -18.185 -28.585 38.831 1.00 76.62 83 GLU A O 1
ATOM 655 N N . GLU A 1 84 ? -17.008 -29.015 36.971 1.00 78.06 84 GLU A N 1
ATOM 656 C CA . GLU A 1 84 ? -15.891 -28.116 37.263 1.00 78.06 84 GLU A CA 1
ATOM 657 C C . GLU A 1 84 ? -16.275 -26.658 36.984 1.00 78.06 84 GLU A C 1
ATOM 659 O O . GLU A 1 84 ? -16.150 -25.807 37.871 1.00 78.06 84 GLU A O 1
ATOM 664 N N . ASP A 1 85 ? -16.873 -26.391 35.821 1.00 78.94 85 ASP A N 1
ATOM 665 C CA . ASP A 1 85 ? -17.327 -25.054 35.423 1.00 78.94 85 ASP A CA 1
ATOM 666 C C . ASP A 1 85 ? -18.411 -24.519 36.371 1.00 78.94 85 ASP A C 1
ATOM 668 O O . ASP A 1 85 ? -18.375 -23.362 36.798 1.00 78.94 85 ASP A O 1
ATOM 672 N N . LYS A 1 86 ? -19.347 -25.379 36.799 1.00 78.94 86 LYS A N 1
ATOM 673 C CA . LYS A 1 86 ? -20.385 -25.017 37.782 1.00 78.94 86 LYS A CA 1
ATOM 674 C C . LYS A 1 86 ? -19.785 -24.555 39.113 1.00 78.94 86 LYS A C 1
ATOM 676 O O . LYS A 1 86 ? -20.272 -23.594 39.721 1.00 78.94 86 LYS A O 1
ATOM 681 N N . LYS A 1 87 ? -18.718 -25.212 39.585 1.00 79.69 87 LYS A N 1
ATOM 682 C CA . LYS A 1 87 ? -18.019 -24.830 40.826 1.00 79.69 87 LYS A CA 1
ATOM 683 C C . LYS A 1 87 ? -17.298 -23.498 40.677 1.00 79.69 87 LYS A C 1
ATOM 685 O O . LYS A 1 87 ? -17.299 -22.701 41.620 1.00 79.69 87 LYS A O 1
ATOM 690 N N . GLU A 1 88 ? -16.704 -23.250 39.518 1.00 82.56 88 GLU A N 1
ATOM 691 C CA . GLU A 1 88 ? -16.003 -22.002 39.237 1.00 82.56 88 GLU A CA 1
ATOM 692 C C . GLU A 1 88 ? -16.969 -20.817 39.158 1.00 82.56 88 GLU A C 1
ATOM 694 O O . GLU A 1 88 ? -16.767 -19.809 39.842 1.00 82.56 88 GLU A O 1
ATOM 699 N N . ILE A 1 89 ? -18.095 -20.987 38.461 1.00 82.56 89 ILE A N 1
ATOM 700 C CA . ILE A 1 89 ? -19.181 -20.001 38.414 1.00 82.56 89 ILE A CA 1
ATOM 701 C C . ILE A 1 89 ? -19.697 -19.708 39.831 1.00 82.56 89 ILE A C 1
ATOM 703 O O . ILE A 1 89 ? -19.818 -18.545 40.226 1.00 82.56 89 ILE A O 1
ATOM 707 N N . LEU A 1 90 ? -19.922 -20.737 40.656 1.00 80.25 90 LEU A N 1
ATOM 708 C CA . LEU A 1 90 ? -20.357 -20.557 42.044 1.00 80.25 90 LEU A CA 1
ATOM 709 C C . LEU A 1 90 ? -19.325 -19.787 42.887 1.00 80.25 90 LEU A C 1
ATOM 711 O O . LEU A 1 90 ? -19.696 -18.983 43.748 1.00 80.25 90 LEU A O 1
ATOM 715 N N . LYS A 1 91 ? -18.029 -20.023 42.661 1.00 84.00 91 LYS A N 1
ATOM 716 C CA . LYS A 1 91 ? -16.937 -19.320 43.346 1.00 84.00 91 LYS A CA 1
ATOM 717 C C . LYS A 1 91 ? -16.887 -17.848 42.941 1.00 84.00 91 LYS A C 1
ATOM 719 O O . LYS A 1 91 ? -16.778 -16.997 43.824 1.00 84.00 91 LYS A O 1
ATOM 724 N N . LEU A 1 92 ? -17.025 -17.546 41.651 1.00 81.94 92 LEU A N 1
ATOM 725 C CA . LEU A 1 92 ? -17.066 -16.178 41.128 1.00 81.94 92 LEU A CA 1
ATOM 726 C C . LEU A 1 92 ? -18.284 -15.409 41.656 1.00 81.94 92 LEU A C 1
ATOM 728 O O . LEU A 1 92 ? -18.132 -14.290 42.143 1.00 81.94 92 LEU A O 1
ATOM 732 N N . LEU A 1 93 ? -19.467 -16.030 41.679 1.00 79.94 93 LEU A N 1
ATOM 733 C CA . LEU A 1 93 ? -20.681 -15.420 42.236 1.00 79.94 93 LEU A CA 1
ATOM 734 C C . LEU A 1 93 ? -20.558 -15.135 43.742 1.00 79.94 93 LEU A C 1
ATOM 736 O O . LEU A 1 93 ? -20.983 -14.081 44.219 1.00 79.94 93 LEU A O 1
ATOM 740 N N . LYS A 1 94 ? -19.939 -16.045 44.507 1.00 80.94 94 LYS A N 1
ATOM 741 C CA . LYS A 1 94 ? -19.655 -15.835 45.939 1.00 80.94 94 LYS A CA 1
ATOM 742 C C . LYS A 1 94 ? -18.598 -14.756 46.176 1.00 80.94 94 LYS A C 1
ATOM 744 O O . LYS A 1 94 ? -18.706 -14.019 47.153 1.00 80.94 94 LYS A O 1
ATOM 749 N N . ALA A 1 95 ? -17.584 -14.669 45.318 1.00 78.44 95 ALA A N 1
ATOM 750 C CA . ALA A 1 95 ? -16.552 -13.640 45.399 1.00 78.44 95 ALA A CA 1
ATOM 751 C C . ALA A 1 95 ? -17.118 -12.249 45.091 1.00 78.44 95 ALA A C 1
ATOM 753 O O . ALA A 1 95 ? -16.763 -11.290 45.773 1.00 78.44 95 ALA A O 1
ATOM 754 N N . ASN A 1 96 ? -18.041 -12.149 44.131 1.00 71.50 96 ASN A N 1
ATOM 755 C CA . ASN A 1 96 ? -18.679 -10.881 43.793 1.00 71.50 96 ASN A CA 1
ATOM 756 C C . ASN A 1 96 ? -19.592 -10.384 44.925 1.00 71.50 96 ASN A C 1
ATOM 758 O O . ASN A 1 96 ? -19.497 -9.229 45.312 1.00 71.50 96 ASN A O 1
ATOM 762 N N . LYS A 1 97 ? -20.349 -11.277 45.587 1.00 60.88 97 LYS A N 1
ATOM 763 C CA . LYS A 1 97 ? -21.130 -10.919 46.793 1.00 60.88 97 LYS A CA 1
ATOM 764 C C . LYS A 1 97 ? -20.297 -10.383 47.965 1.00 60.88 97 LYS A C 1
ATOM 766 O O . LYS A 1 97 ? -20.861 -9.753 48.849 1.00 60.88 97 LYS A O 1
ATOM 771 N N . LYS A 1 98 ? -18.991 -10.668 48.018 1.00 54.84 98 LYS A N 1
ATOM 772 C CA . LYS A 1 98 ? -18.091 -10.169 49.072 1.00 54.84 98 LYS A CA 1
ATOM 773 C C . LYS A 1 98 ? -17.445 -8.822 48.743 1.00 54.84 98 LYS A C 1
ATOM 775 O O . LYS A 1 98 ? -16.838 -8.245 49.634 1.00 54.84 98 LYS A O 1
ATOM 780 N N . LYS A 1 99 ? -17.507 -8.358 47.491 1.00 50.88 99 LYS A N 1
ATOM 781 C CA . LYS A 1 99 ? -16.947 -7.056 47.090 1.00 50.88 99 LYS A CA 1
ATOM 782 C C . LYS A 1 99 ? -17.912 -5.892 47.316 1.00 50.88 99 LYS A C 1
ATOM 784 O O . LYS A 1 99 ? -17.452 -4.762 47.390 1.00 50.88 99 LYS A O 1
ATOM 789 N N . ASP A 1 100 ? -19.201 -6.189 47.460 1.00 50.50 100 ASP A N 1
ATOM 790 C CA . ASP A 1 100 ? -20.265 -5.202 47.662 1.00 50.50 100 ASP A CA 1
ATOM 791 C C . ASP A 1 100 ? -20.760 -5.128 49.127 1.00 50.50 100 ASP A C 1
ATOM 793 O O . ASP A 1 100 ? -21.863 -4.640 49.372 1.00 50.50 100 ASP A O 1
ATOM 797 N N . ALA A 1 101 ? -19.983 -5.635 50.098 1.00 43.59 101 ALA A N 1
ATOM 798 C CA . ALA A 1 101 ? -20.283 -5.580 51.536 1.00 43.59 101 ALA A CA 1
ATOM 799 C C . ALA A 1 101 ? -19.194 -4.837 52.317 1.00 43.59 101 ALA A C 1
ATOM 801 O O . ALA A 1 101 ? -18.000 -5.094 52.037 1.00 43.59 101 ALA A O 1
#

Solvent-accessible surface area (backbone atoms only — not comparable to full-atom values): 5776 Å² total; per-residue (Å²): 114,68,68,60,53,54,50,49,51,51,51,50,53,50,52,51,52,55,48,56,56,52,49,52,58,52,49,55,52,51,49,52,53,47,52,51,50,48,53,51,50,50,51,51,51,52,49,48,56,47,51,49,57,50,48,53,63,68,65,58,61,87,69,79,66,69,75,70,65,43,77,62,62,50,49,52,57,55,66,75,45,53,80,65,56,51,52,50,52,52,49,51,56,56,54,52,63,58,72,81,106